Protein AF-A0A3D2CPQ5-F1 (afdb_monomer)

Radius of gyration: 29.84 Å; Cα contacts (8 Å, |Δi|>4): 20; chains: 1; bounding box: 74×39×59 Å

Mean predicted aligned error: 19.52 Å

Structure (mmCIF, N/CA/C/O backbone):
data_AF-A0A3D2CPQ5-F1
#
_entry.id   AF-A0A3D2CPQ5-F1
#
loop_
_atom_site.group_PDB
_atom_site.id
_atom_site.type_symbol
_atom_site.label_atom_id
_atom_site.label_alt_id
_atom_site.label_comp_id
_atom_site.label_asym_id
_atom_site.label_entity_id
_atom_site.label_seq_id
_atom_site.pdbx_PDB_ins_code
_atom_site.Cartn_x
_atom_site.Cartn_y
_atom_site.Cartn_z
_atom_site.occupancy
_atom_site.B_iso_or_equiv
_atom_site.auth_seq_id
_atom_site.auth_comp_id
_atom_site.auth_asym_id
_atom_site.auth_atom_id
_atom_site.pdbx_PDB_model_num
ATOM 1 N N . MET A 1 1 ? 18.886 -6.544 21.400 1.00 49.97 1 MET A N 1
ATOM 2 C CA . MET A 1 1 ? 18.681 -7.224 20.101 1.00 49.97 1 MET A CA 1
ATOM 3 C C . MET A 1 1 ? 17.898 -6.286 19.202 1.00 49.97 1 MET A C 1
ATOM 5 O O . MET A 1 1 ? 16.911 -5.730 19.662 1.00 49.97 1 MET A O 1
ATOM 9 N N . SER A 1 2 ? 18.349 -6.048 17.971 1.00 60.91 2 SER A N 1
ATOM 10 C CA . SER A 1 2 ? 17.612 -5.193 17.033 1.00 60.91 2 SER A CA 1
ATOM 11 C C . SER A 1 2 ? 16.362 -5.935 16.550 1.00 60.91 2 SER A C 1
ATOM 13 O O . SER A 1 2 ? 16.485 -6.885 15.785 1.00 60.91 2 SER A O 1
ATOM 15 N N . ASN A 1 3 ? 15.177 -5.512 16.999 1.00 84.31 3 ASN A N 1
ATOM 16 C CA . ASN A 1 3 ? 13.881 -6.123 16.677 1.00 84.31 3 ASN A CA 1
ATOM 17 C C . ASN A 1 3 ? 13.399 -5.685 15.278 1.00 84.31 3 ASN A C 1
ATOM 19 O O . ASN A 1 3 ? 12.516 -4.843 15.151 1.00 84.31 3 ASN A O 1
ATOM 23 N N . HIS A 1 4 ? 14.062 -6.177 14.227 1.00 85.12 4 HIS A N 1
ATOM 24 C CA . HIS A 1 4 ? 13.762 -5.814 12.839 1.00 85.12 4 HIS A CA 1
ATOM 25 C C . HIS A 1 4 ? 13.450 -7.060 12.013 1.00 85.12 4 HIS A C 1
ATOM 27 O O . HIS A 1 4 ? 14.276 -7.968 11.910 1.00 85.12 4 HIS A O 1
ATOM 33 N N . TYR A 1 5 ? 12.287 -7.061 11.367 1.00 86.69 5 TYR A N 1
ATOM 34 C CA . TYR A 1 5 ? 11.925 -8.046 10.353 1.00 86.69 5 TYR A CA 1
ATOM 35 C C . TYR A 1 5 ? 12.440 -7.604 8.974 1.00 86.69 5 TYR A C 1
ATOM 37 O O . TYR A 1 5 ? 12.397 -6.419 8.638 1.00 86.69 5 TYR A O 1
ATOM 45 N N . ARG A 1 6 ? 12.948 -8.545 8.170 1.00 88.38 6 ARG A N 1
ATOM 46 C CA . ARG A 1 6 ? 13.421 -8.290 6.799 1.00 88.38 6 ARG A CA 1
ATOM 47 C C . ARG A 1 6 ? 12.568 -9.068 5.807 1.00 88.38 6 ARG A C 1
ATOM 49 O O . ARG A 1 6 ? 12.393 -10.270 5.961 1.00 88.38 6 ARG A O 1
ATOM 56 N N . LEU A 1 7 ? 12.114 -8.379 4.767 1.00 87.00 7 LEU A N 1
ATOM 57 C CA . LEU A 1 7 ? 11.325 -8.937 3.674 1.00 87.00 7 LEU A CA 1
ATOM 58 C C . LEU A 1 7 ? 12.081 -8.755 2.351 1.00 87.00 7 LEU A C 1
ATOM 60 O O . LEU A 1 7 ? 12.607 -7.674 2.093 1.00 87.00 7 LEU A O 1
ATOM 64 N N . ASN A 1 8 ? 12.114 -9.796 1.516 1.00 91.12 8 ASN A N 1
ATOM 65 C CA . ASN A 1 8 ? 12.608 -9.720 0.140 1.00 91.12 8 ASN A CA 1
ATOM 66 C C . ASN A 1 8 ? 11.415 -9.805 -0.817 1.00 91.12 8 ASN A C 1
ATOM 68 O O . ASN A 1 8 ? 10.635 -10.749 -0.727 1.00 91.12 8 ASN A O 1
ATOM 72 N N . VAL A 1 9 ? 11.290 -8.841 -1.729 1.00 89.56 9 VAL A N 1
ATOM 73 C CA . VAL A 1 9 ? 10.181 -8.743 -2.693 1.00 89.56 9 VAL A CA 1
ATOM 74 C C . VAL A 1 9 ? 10.751 -8.726 -4.109 1.00 89.56 9 VAL A C 1
ATOM 76 O O . VAL A 1 9 ? 11.805 -8.129 -4.343 1.00 89.56 9 VAL A O 1
ATOM 79 N N . ARG A 1 10 ? 10.072 -9.393 -5.044 1.00 93.56 10 ARG A N 1
ATOM 80 C CA . ARG A 1 10 ? 10.384 -9.386 -6.478 1.00 93.56 10 ARG A CA 1
ATOM 81 C C . ARG A 1 10 ? 9.160 -8.883 -7.231 1.00 93.56 10 ARG A C 1
ATOM 83 O O . ARG A 1 10 ? 8.058 -9.258 -6.859 1.00 93.56 10 ARG A O 1
ATOM 90 N N . PHE A 1 11 ? 9.395 -8.060 -8.246 1.00 93.44 11 PHE A N 1
ATOM 91 C CA . PHE A 1 11 ? 8.368 -7.563 -9.155 1.00 93.44 11 PHE A CA 1
ATOM 92 C C . PHE A 1 11 ? 8.554 -8.246 -10.508 1.00 93.44 11 PHE A C 1
ATOM 94 O O . PHE A 1 11 ? 9.690 -8.314 -10.997 1.00 93.44 11 PHE A O 1
ATOM 101 N N . ASP A 1 12 ? 7.479 -8.751 -11.097 1.00 95.12 12 ASP A N 1
ATOM 102 C CA . ASP A 1 12 ? 7.471 -9.198 -12.485 1.00 95.12 12 ASP A CA 1
ATOM 103 C C . ASP A 1 12 ? 7.393 -7.978 -13.410 1.00 95.12 12 ASP A C 1
ATOM 105 O O . ASP A 1 12 ? 6.478 -7.166 -13.332 1.00 95.12 12 ASP A O 1
ATOM 109 N N . LEU A 1 13 ? 8.377 -7.830 -14.295 1.00 94.75 13 LEU A N 1
ATOM 110 C CA . LEU A 1 13 ? 8.417 -6.710 -15.237 1.00 94.75 13 LEU A CA 1
ATOM 111 C C . LEU A 1 13 ? 7.569 -6.959 -16.491 1.00 94.75 13 LEU A C 1
ATOM 113 O O . LEU A 1 13 ? 7.408 -6.039 -17.293 1.00 94.75 13 LEU A O 1
ATOM 117 N N . ASN A 1 14 ? 7.048 -8.176 -16.672 1.00 96.12 14 ASN A N 1
ATOM 118 C CA . ASN A 1 14 ? 6.077 -8.478 -17.722 1.00 96.12 14 ASN A CA 1
ATOM 119 C C . ASN A 1 14 ? 4.653 -8.071 -17.314 1.00 96.12 14 ASN A C 1
ATOM 121 O O . ASN A 1 14 ? 3.819 -7.848 -18.190 1.00 96.12 14 ASN A O 1
ATOM 125 N N . ASP A 1 15 ? 4.382 -7.957 -16.009 1.00 97.12 15 ASP A N 1
ATOM 126 C CA . ASP A 1 15 ? 3.143 -7.381 -15.500 1.00 97.12 15 ASP A CA 1
ATOM 127 C C . ASP A 1 15 ? 3.254 -5.852 -15.445 1.00 97.12 15 ASP A C 1
ATOM 129 O O . ASP A 1 15 ? 4.169 -5.277 -14.853 1.00 97.12 15 ASP A O 1
ATOM 133 N N . GLU A 1 16 ? 2.309 -5.168 -16.083 1.00 95.06 16 GLU A N 1
ATOM 134 C CA . GLU A 1 16 ? 2.350 -3.712 -16.222 1.00 95.06 16 GLU A CA 1
ATOM 135 C C . GLU A 1 16 ? 2.187 -2.981 -14.878 1.00 95.06 16 GLU A C 1
ATOM 137 O O . GLU A 1 16 ? 2.771 -1.909 -14.683 1.00 95.06 16 GLU A O 1
ATOM 142 N N . ALA A 1 17 ? 1.407 -3.532 -13.943 1.00 93.56 17 ALA A N 1
ATOM 143 C CA . ALA A 1 17 ? 1.183 -2.912 -12.641 1.00 93.56 17 ALA A CA 1
ATOM 144 C C . ALA A 1 17 ? 2.422 -3.059 -11.747 1.00 93.56 17 ALA A C 1
ATOM 146 O O . ALA A 1 17 ? 2.879 -2.074 -11.152 1.00 93.56 17 ALA A O 1
ATOM 147 N N . GLU A 1 18 ? 3.007 -4.255 -11.706 1.00 95.06 18 GLU A N 1
ATOM 148 C CA . GLU A 1 18 ? 4.240 -4.530 -10.972 1.00 95.06 18 GLU A CA 1
ATOM 149 C C . GLU A 1 18 ? 5.438 -3.768 -11.553 1.00 95.06 18 GLU A C 1
ATOM 151 O O . GLU A 1 18 ? 6.207 -3.171 -10.789 1.00 95.06 18 GLU A O 1
ATOM 156 N N . ARG A 1 19 ? 5.553 -3.676 -12.886 1.00 96.06 19 ARG A N 1
ATOM 157 C CA . ARG A 1 19 ? 6.576 -2.865 -13.565 1.00 96.06 19 ARG A CA 1
ATOM 158 C C . ARG A 1 19 ? 6.506 -1.396 -13.146 1.00 96.06 19 ARG A C 1
ATOM 160 O O . ARG A 1 19 ? 7.518 -0.829 -12.727 1.00 96.06 19 ARG A O 1
ATOM 167 N N . ARG A 1 20 ? 5.316 -0.784 -13.189 1.00 94.00 20 ARG A N 1
ATOM 168 C CA . ARG A 1 20 ? 5.117 0.614 -12.758 1.00 94.00 20 ARG A CA 1
ATOM 169 C C . ARG A 1 20 ? 5.466 0.820 -11.287 1.00 94.00 20 ARG A C 1
ATOM 171 O O . ARG A 1 20 ? 6.082 1.828 -10.941 1.00 94.00 20 ARG A O 1
ATOM 178 N N . ALA A 1 21 ? 5.093 -0.121 -10.418 1.00 91.94 21 ALA A N 1
ATOM 179 C CA . ALA A 1 21 ? 5.434 -0.055 -9.000 1.00 91.94 21 ALA A CA 1
ATOM 180 C C . ALA A 1 21 ? 6.957 -0.119 -8.781 1.00 91.94 21 ALA A C 1
ATOM 182 O O . ALA A 1 21 ? 7.506 0.678 -8.013 1.00 91.94 21 ALA A O 1
ATOM 183 N N . ALA A 1 22 ? 7.651 -1.013 -9.490 1.00 92.19 22 ALA A N 1
ATOM 184 C CA . ALA A 1 22 ? 9.104 -1.138 -9.432 1.00 92.19 22 ALA A CA 1
ATOM 185 C C . ALA A 1 22 ? 9.819 0.136 -9.918 1.00 92.19 22 ALA A C 1
ATOM 187 O O . ALA A 1 22 ? 10.733 0.620 -9.243 1.00 92.19 22 ALA A O 1
ATOM 188 N N . GLU A 1 23 ? 9.378 0.715 -11.038 1.00 92.06 23 GLU A N 1
ATOM 189 C CA . GLU A 1 23 ? 9.907 1.974 -11.582 1.00 92.06 23 GLU A CA 1
ATOM 190 C C . GLU A 1 23 ? 9.709 3.139 -10.603 1.00 92.06 23 GLU A C 1
ATOM 192 O O . GLU A 1 23 ? 10.653 3.872 -10.298 1.00 92.06 23 GLU A O 1
ATOM 197 N N . TYR A 1 24 ? 8.514 3.258 -10.020 1.00 89.38 24 TYR A N 1
ATOM 198 C CA . TYR A 1 24 ? 8.214 4.280 -9.019 1.00 89.38 24 TYR A CA 1
ATOM 199 C C . TYR A 1 24 ? 9.119 4.171 -7.781 1.00 89.38 24 TYR A C 1
ATOM 201 O O . TYR A 1 24 ? 9.678 5.168 -7.311 1.00 89.38 24 TYR A O 1
ATOM 209 N N . LEU A 1 25 ? 9.318 2.953 -7.264 1.00 87.75 25 LEU A N 1
ATOM 210 C CA . LEU A 1 25 ? 10.227 2.704 -6.142 1.00 87.75 25 LEU A CA 1
ATOM 211 C C . LEU A 1 25 ? 11.686 3.014 -6.508 1.00 87.75 25 LEU A C 1
ATOM 213 O O . LEU A 1 25 ? 12.428 3.541 -5.671 1.00 87.75 25 LEU A O 1
ATOM 217 N N . ALA A 1 26 ? 12.108 2.716 -7.739 1.00 86.25 26 ALA A N 1
ATOM 218 C CA . ALA A 1 26 ? 13.443 3.046 -8.229 1.00 86.25 26 ALA A CA 1
ATOM 219 C C . ALA A 1 26 ? 13.661 4.568 -8.298 1.00 86.25 26 ALA A C 1
ATO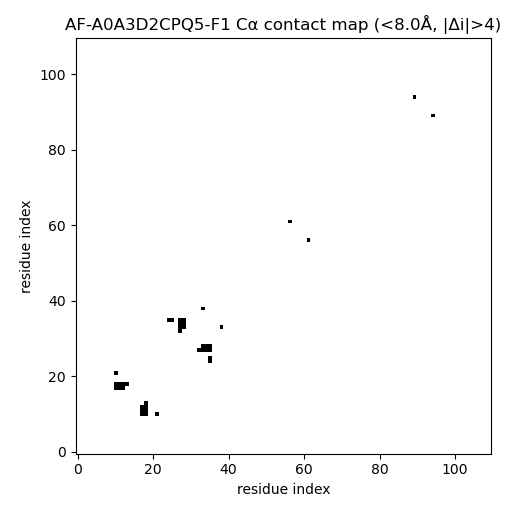M 221 O O . ALA A 1 26 ? 14.693 5.060 -7.837 1.00 86.25 26 ALA A O 1
ATOM 222 N N . GLU A 1 27 ? 12.678 5.330 -8.782 1.00 85.81 27 GLU A N 1
ATOM 223 C CA . GLU A 1 27 ? 12.742 6.794 -8.829 1.00 85.81 27 GLU A CA 1
ATOM 224 C C . GLU A 1 27 ? 12.749 7.450 -7.444 1.00 85.81 27 GLU A C 1
ATOM 226 O O . GLU A 1 27 ? 13.477 8.426 -7.221 1.00 85.81 27 GLU A O 1
ATOM 231 N N . LEU A 1 28 ? 11.964 6.921 -6.499 1.00 80.69 28 LEU A N 1
ATOM 232 C CA . LEU A 1 28 ? 11.899 7.430 -5.126 1.00 80.69 28 LEU A CA 1
ATOM 233 C C . LEU A 1 28 ? 13.269 7.438 -4.447 1.00 80.69 28 LEU A C 1
ATOM 235 O O . LEU A 1 28 ? 13.605 8.396 -3.743 1.00 80.69 28 LEU A O 1
ATOM 239 N N . ASN A 1 29 ? 14.067 6.402 -4.707 1.00 69.50 29 ASN A N 1
ATOM 240 C CA . ASN A 1 29 ? 15.430 6.285 -4.201 1.00 69.50 29 ASN A CA 1
ATOM 241 C C . ASN A 1 29 ? 16.339 7.426 -4.677 1.00 69.50 29 ASN A C 1
ATOM 243 O O . ASN A 1 29 ? 17.265 7.807 -3.967 1.00 69.50 29 ASN A O 1
ATOM 247 N N . ASN A 1 30 ? 16.070 7.968 -5.865 1.00 64.56 30 ASN A N 1
ATOM 248 C CA . ASN A 1 30 ? 16.954 8.909 -6.544 1.00 64.56 30 ASN A CA 1
ATOM 249 C C . ASN A 1 30 ? 16.581 10.376 -6.277 1.00 64.56 30 ASN A C 1
ATOM 251 O O . ASN A 1 30 ? 17.438 11.246 -6.388 1.00 64.56 30 ASN A O 1
ATOM 255 N N . LYS A 1 31 ? 15.316 10.670 -5.936 1.00 61.12 31 LYS A N 1
ATOM 256 C CA . LYS A 1 31 ? 14.798 12.053 -5.914 1.00 61.12 31 LYS A CA 1
ATOM 257 C C . LYS A 1 31 ? 14.517 12.646 -4.531 1.00 61.12 31 LYS A C 1
ATOM 259 O O . LYS A 1 31 ? 14.458 13.867 -4.430 1.00 61.12 31 LYS A O 1
ATOM 264 N N . LYS A 1 32 ? 14.260 11.850 -3.483 1.00 54.91 32 LYS A N 1
ATOM 265 C CA . LYS A 1 32 ? 13.559 12.384 -2.287 1.00 54.91 32 LYS A CA 1
ATOM 266 C C . LYS A 1 32 ? 14.203 12.148 -0.924 1.00 54.91 32 LYS A C 1
ATOM 268 O O . LYS A 1 32 ? 13.583 12.507 0.071 1.00 54.91 32 LYS A O 1
ATOM 273 N N . GLY A 1 33 ? 15.377 11.524 -0.826 1.00 54.88 33 GLY A N 1
ATOM 274 C CA . GLY A 1 33 ? 15.996 11.219 0.478 1.00 54.88 33 GLY A CA 1
ATOM 275 C C . GLY A 1 33 ? 15.148 10.321 1.402 1.00 54.88 33 GLY A C 1
ATOM 276 O O . GLY A 1 33 ? 15.562 10.003 2.512 1.00 54.88 33 GLY A O 1
ATOM 277 N N . LYS A 1 34 ? 13.968 9.877 0.948 1.00 61.41 34 LYS A N 1
ATOM 278 C CA . LYS A 1 34 ? 13.132 8.873 1.597 1.00 61.41 34 LYS A CA 1
ATOM 279 C C . LYS A 1 34 ? 13.648 7.510 1.162 1.00 61.41 34 LYS A C 1
ATOM 281 O O . LYS A 1 34 ? 13.718 7.226 -0.032 1.00 61.41 34 LYS A O 1
ATOM 286 N N . SER A 1 35 ? 14.030 6.666 2.117 1.00 77.50 35 SER A N 1
ATOM 287 C CA . SER A 1 35 ? 14.473 5.316 1.781 1.00 77.50 35 SER A CA 1
ATOM 288 C C . SER A 1 35 ? 13.298 4.522 1.201 1.00 77.50 35 SER A C 1
ATOM 290 O O . SER A 1 35 ? 12.177 4.597 1.707 1.00 77.50 35 SER A O 1
ATOM 292 N N . ARG A 1 36 ? 13.551 3.742 0.142 1.00 83.06 36 ARG A N 1
ATOM 293 C CA . ARG A 1 36 ? 12.563 2.814 -0.444 1.00 83.06 36 ARG A CA 1
ATOM 294 C C . ARG A 1 36 ? 11.890 1.962 0.630 1.00 83.06 36 ARG A C 1
ATOM 296 O O . ARG A 1 36 ? 10.673 1.837 0.651 1.00 83.06 36 ARG A O 1
ATOM 303 N N . ASN A 1 37 ? 12.690 1.464 1.571 1.00 85.31 37 ASN A N 1
ATOM 304 C CA . ASN A 1 37 ? 12.207 0.670 2.694 1.00 85.31 37 ASN A CA 1
ATOM 305 C C . ASN A 1 37 ? 11.231 1.455 3.575 1.00 85.31 37 ASN A C 1
ATOM 307 O O . ASN A 1 37 ? 10.209 0.906 3.966 1.00 85.31 37 ASN A O 1
ATOM 311 N N . ARG A 1 38 ? 11.510 2.733 3.867 1.00 86.25 38 ARG A N 1
ATOM 312 C CA . ARG A 1 38 ? 10.603 3.571 4.659 1.00 86.2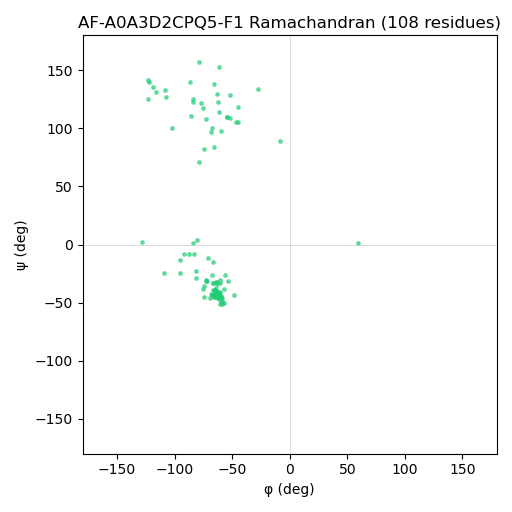5 38 ARG A CA 1
ATOM 313 C C . ARG A 1 38 ? 9.266 3.756 3.951 1.00 86.25 38 ARG A C 1
ATOM 315 O O . ARG A 1 38 ? 8.237 3.592 4.591 1.00 86.25 38 ARG A O 1
ATOM 322 N N . PHE A 1 39 ? 9.293 4.038 2.650 1.00 88.06 39 PHE A N 1
ATOM 323 C CA . PHE A 1 39 ? 8.074 4.180 1.858 1.00 88.06 39 PHE A CA 1
ATOM 324 C C . PHE A 1 39 ? 7.245 2.888 1.842 1.00 88.06 39 PHE A C 1
ATOM 326 O O . PHE A 1 39 ? 6.047 2.939 2.090 1.00 88.06 39 PHE A O 1
ATOM 333 N N . ILE A 1 40 ? 7.876 1.733 1.602 1.00 89.12 40 ILE A N 1
ATOM 334 C CA . ILE A 1 40 ?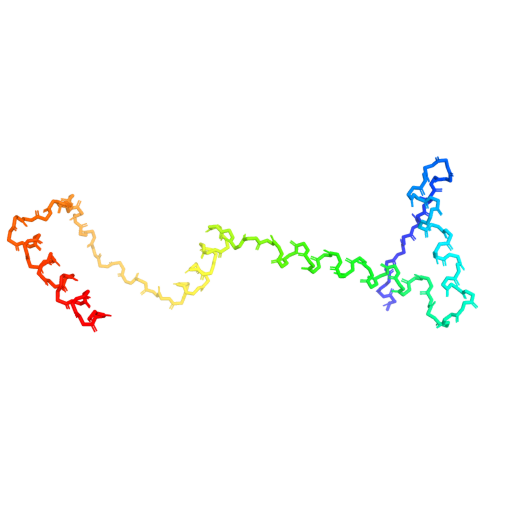 7.177 0.439 1.579 1.00 89.12 40 ILE A CA 1
ATOM 335 C C . ILE A 1 40 ? 6.544 0.141 2.945 1.00 89.12 40 ILE A C 1
ATOM 337 O O . ILE A 1 40 ? 5.388 -0.262 3.003 1.00 89.12 40 ILE A O 1
ATOM 341 N N . VAL A 1 41 ? 7.272 0.376 4.043 1.00 88.94 41 VAL A N 1
ATOM 342 C CA . VAL A 1 41 ? 6.743 0.173 5.401 1.00 88.94 41 VAL A CA 1
ATOM 343 C C . VAL A 1 41 ? 5.548 1.091 5.673 1.00 88.94 41 VAL A C 1
ATOM 345 O O . VAL A 1 41 ? 4.523 0.613 6.146 1.00 88.94 41 VAL A O 1
ATOM 348 N N . GLU A 1 42 ? 5.643 2.381 5.335 1.00 89.44 42 GLU A N 1
ATOM 349 C CA . GLU A 1 42 ? 4.531 3.333 5.493 1.00 89.44 42 GLU A CA 1
ATOM 350 C C . GLU A 1 42 ? 3.312 2.932 4.649 1.00 89.44 42 GLU A C 1
ATOM 352 O O . GLU A 1 42 ? 2.193 2.942 5.152 1.00 89.44 42 GLU A O 1
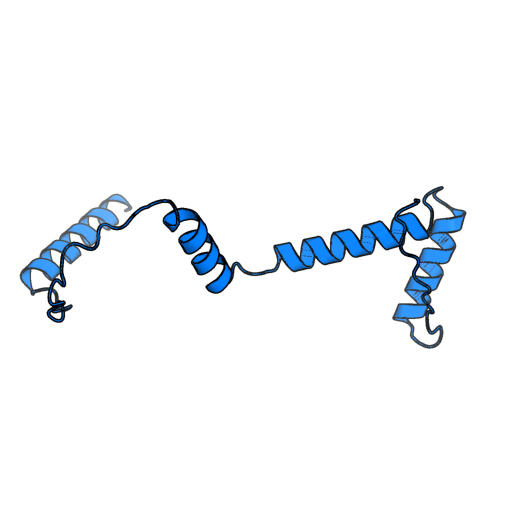ATOM 357 N N . ALA A 1 43 ? 3.520 2.510 3.398 1.00 89.19 43 ALA A N 1
ATOM 358 C CA . ALA A 1 43 ? 2.438 2.078 2.517 1.00 89.19 43 ALA A CA 1
ATOM 359 C C . ALA A 1 43 ? 1.686 0.854 3.068 1.00 89.19 43 ALA A C 1
ATOM 361 O O . ALA A 1 43 ? 0.457 0.822 3.022 1.00 89.19 43 ALA A O 1
ATOM 362 N N . VAL A 1 44 ? 2.408 -0.128 3.623 1.00 90.38 44 VAL A N 1
ATOM 363 C CA . VAL A 1 44 ? 1.801 -1.315 4.249 1.00 90.38 44 VAL A CA 1
ATOM 364 C C . VAL A 1 44 ? 1.019 -0.936 5.507 1.00 90.38 44 VAL A C 1
ATOM 366 O O . VAL A 1 44 ? -0.104 -1.404 5.672 1.00 90.38 44 VAL A O 1
ATOM 369 N N . ILE A 1 45 ? 1.567 -0.063 6.361 1.00 90.56 45 ILE A N 1
ATOM 370 C CA . ILE A 1 45 ? 0.866 0.424 7.562 1.00 90.56 45 ILE A CA 1
ATOM 371 C C . ILE A 1 45 ? -0.441 1.116 7.165 1.00 90.56 45 ILE A C 1
ATOM 373 O O . ILE A 1 45 ? -1.502 0.720 7.638 1.00 90.56 45 ILE A O 1
ATOM 377 N N . SER A 1 46 ? -0.394 2.069 6.231 1.00 88.69 46 SER A N 1
ATOM 378 C CA . SER A 1 46 ? -1.595 2.780 5.782 1.00 88.69 46 SER A CA 1
ATOM 379 C C . SER A 1 46 ? -2.615 1.866 5.099 1.00 88.69 46 SER A C 1
ATOM 381 O O . SER A 1 46 ? -3.814 2.109 5.204 1.00 88.69 46 SER A O 1
ATOM 383 N N . PHE A 1 47 ? -2.172 0.820 4.395 1.00 87.56 47 PHE A N 1
ATOM 384 C CA . PHE A 1 47 ? -3.079 -0.176 3.821 1.00 87.56 47 PHE A CA 1
ATOM 385 C C . PHE A 1 47 ? -3.810 -0.968 4.913 1.00 87.56 47 PHE A C 1
ATOM 387 O O . PHE A 1 47 ? -5.026 -1.128 4.833 1.00 87.56 47 PHE A O 1
ATOM 394 N N . ILE A 1 48 ? -3.091 -1.415 5.949 1.00 85.12 48 ILE A N 1
ATOM 395 C CA . ILE A 1 48 ? -3.674 -2.124 7.096 1.00 85.12 48 ILE A CA 1
ATOM 396 C C . ILE A 1 48 ? -4.643 -1.216 7.857 1.00 85.12 48 ILE A C 1
ATOM 398 O O . ILE A 1 48 ? -5.737 -1.656 8.198 1.00 85.12 48 ILE A O 1
ATOM 402 N N . GLU A 1 49 ? -4.268 0.036 8.118 1.00 87.12 49 GLU A N 1
ATOM 403 C CA . GLU A 1 49 ? -5.135 1.003 8.799 1.00 87.12 49 GLU A CA 1
ATOM 404 C C . GLU A 1 49 ? -6.430 1.215 8.021 1.00 87.12 49 GLU A C 1
ATOM 406 O O . GLU A 1 49 ? -7.500 1.058 8.594 1.00 87.12 49 GLU A O 1
ATOM 411 N N . ARG A 1 50 ? -6.354 1.448 6.704 1.00 81.81 50 ARG A N 1
ATOM 412 C CA . ARG A 1 50 ? -7.546 1.577 5.851 1.00 81.81 50 ARG A CA 1
ATOM 413 C C . ARG A 1 50 ? -8.412 0.327 5.874 1.00 81.81 50 ARG A C 1
ATOM 415 O O . ARG A 1 50 ? -9.615 0.452 6.021 1.00 81.81 50 ARG A O 1
ATOM 422 N N . GLN A 1 51 ? -7.813 -0.860 5.783 1.00 77.81 51 GLN A N 1
ATOM 423 C CA . GLN A 1 51 ? -8.549 -2.123 5.865 1.00 77.81 51 GLN A CA 1
ATOM 424 C C . GLN A 1 51 ? -9.235 -2.326 7.219 1.00 77.81 51 GLN A C 1
ATOM 426 O O . GLN A 1 51 ? -10.299 -2.924 7.255 1.00 77.81 51 GLN A O 1
ATOM 431 N N . ASN A 1 52 ? -8.650 -1.853 8.324 1.00 72.06 52 ASN A N 1
ATOM 432 C CA . ASN A 1 52 ? -9.283 -1.921 9.645 1.00 72.06 52 ASN A CA 1
ATOM 433 C C . ASN A 1 52 ? -10.302 -0.799 9.871 1.00 72.06 52 ASN A C 1
ATOM 435 O O . ASN A 1 52 ? -11.253 -1.009 10.608 1.00 72.06 52 ASN A O 1
ATOM 439 N N . SER A 1 53 ? -10.130 0.368 9.250 1.00 63.72 53 SER A N 1
ATOM 440 C CA . SER A 1 53 ? -11.126 1.444 9.275 1.00 63.72 53 SER A CA 1
ATOM 441 C C . SER A 1 53 ? -12.350 1.131 8.411 1.00 63.72 53 SER A C 1
ATOM 443 O O . SER A 1 53 ? -13.441 1.548 8.772 1.00 63.72 53 SER A O 1
ATOM 445 N N . ASP A 1 54 ? -12.174 0.376 7.319 1.00 59.00 54 ASP A N 1
ATOM 446 C CA . ASP A 1 54 ? -13.251 -0.187 6.484 1.00 59.00 54 ASP A CA 1
ATOM 447 C C . ASP A 1 54 ? -13.807 -1.512 7.034 1.00 59.00 54 ASP A C 1
ATOM 449 O O . ASP A 1 54 ? -14.686 -2.114 6.414 1.00 59.00 54 ASP A O 1
ATOM 453 N N . ARG A 1 55 ? -13.320 -2.009 8.184 1.00 57.97 55 ARG A N 1
ATOM 454 C CA . ARG A 1 55 ? -14.066 -3.048 8.899 1.00 57.97 55 ARG A CA 1
ATOM 455 C C . ARG A 1 55 ? -15.330 -2.389 9.424 1.00 57.97 55 ARG A C 1
ATOM 457 O O . ARG A 1 55 ? -15.306 -1.751 10.474 1.00 57.97 55 ARG A O 1
ATOM 464 N N . ASP A 1 56 ? -16.416 -2.551 8.672 1.00 59.47 56 ASP A N 1
ATOM 465 C CA . ASP A 1 56 ? -17.768 -2.360 9.178 1.00 59.47 56 ASP A CA 1
ATOM 466 C C . ASP A 1 56 ? -17.842 -3.056 10.534 1.00 59.47 56 ASP A C 1
ATOM 468 O O . ASP A 1 56 ? -17.589 -4.258 10.629 1.00 59.47 56 ASP A O 1
ATOM 472 N N . PHE A 1 57 ? -18.11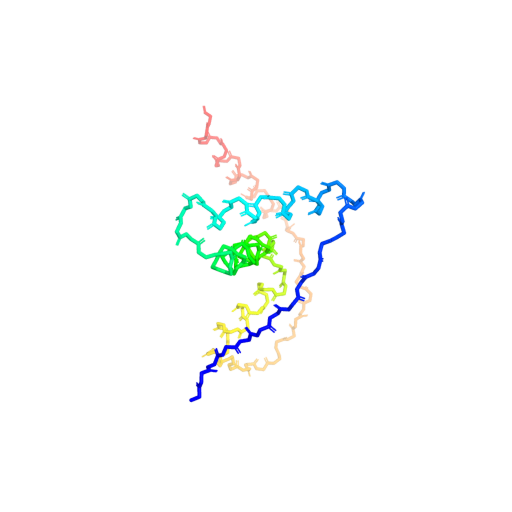0 -2.271 11.576 1.00 60.53 57 PHE A N 1
ATOM 473 C CA . PHE A 1 57 ? -18.248 -2.723 12.955 1.00 60.53 57 PHE A CA 1
ATOM 474 C C . PHE A 1 57 ? -19.149 -3.964 12.965 1.00 60.53 57 PHE A C 1
ATOM 476 O O . PHE A 1 57 ? -20.354 -3.872 12.711 1.00 60.53 57 PHE A O 1
ATOM 483 N N . THR A 1 58 ? -18.569 -5.149 13.157 1.00 69.25 58 THR A N 1
ATOM 484 C CA . THR A 1 58 ? -19.335 -6.386 13.002 1.00 69.25 58 THR A CA 1
ATOM 485 C C . THR A 1 58 ? -20.183 -6.620 14.246 1.00 69.25 58 THR A C 1
ATOM 487 O O . THR A 1 58 ? -19.876 -6.140 15.338 1.00 69.25 58 THR A O 1
ATOM 490 N N . LEU A 1 59 ? -21.260 -7.402 14.122 1.00 67.06 59 LEU A N 1
ATOM 491 C CA . LEU A 1 59 ? -22.042 -7.828 15.290 1.00 67.06 59 LEU A CA 1
ATOM 492 C C . LEU A 1 59 ? -21.179 -8.550 16.337 1.00 67.06 59 LEU A C 1
ATOM 494 O O . LEU A 1 59 ? -21.518 -8.512 17.518 1.00 67.06 59 LEU A O 1
ATOM 498 N N . ASP A 1 60 ? -20.076 -9.183 15.932 1.00 71.50 60 ASP A N 1
ATOM 499 C CA . ASP A 1 60 ? -19.128 -9.792 16.865 1.00 71.50 60 ASP A CA 1
ATOM 500 C C . ASP A 1 60 ? -18.264 -8.750 17.587 1.00 71.50 60 ASP A C 1
ATOM 502 O O . ASP A 1 60 ? -18.059 -8.898 18.791 1.00 71.50 60 ASP A O 1
ATOM 506 N N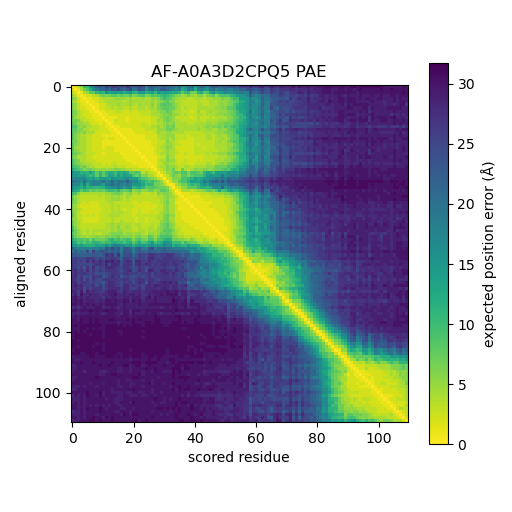 . ASP A 1 61 ? -17.875 -7.652 16.930 1.00 72.31 61 ASP A N 1
ATOM 507 C CA . ASP A 1 61 ? -17.220 -6.515 17.596 1.00 72.31 61 ASP A CA 1
ATOM 508 C C . ASP A 1 61 ? -18.162 -5.867 18.625 1.00 72.31 61 ASP A C 1
ATOM 510 O O . ASP A 1 61 ? -17.768 -5.600 19.760 1.00 72.31 61 ASP A O 1
ATOM 514 N N . VAL A 1 62 ? -19.447 -5.709 18.281 1.00 69.38 62 VAL A N 1
ATOM 515 C CA . VAL A 1 62 ? -20.479 -5.237 19.220 1.00 69.38 62 VAL A CA 1
ATOM 516 C C . VAL A 1 62 ? -20.608 -6.197 20.406 1.00 69.38 62 VAL A C 1
ATOM 518 O O . VAL A 1 62 ? -20.520 -5.779 21.560 1.00 69.38 62 VAL A O 1
ATOM 521 N N . ARG A 1 63 ? -20.767 -7.503 20.154 1.00 74.44 63 ARG A N 1
ATOM 522 C CA . ARG A 1 63 ? -20.865 -8.523 21.215 1.00 74.44 63 ARG A CA 1
ATOM 523 C C . ARG A 1 63 ? -19.620 -8.574 22.098 1.00 74.44 63 ARG A C 1
ATOM 525 O O . ARG A 1 63 ? -19.751 -8.865 23.288 1.00 74.44 63 ARG A O 1
ATOM 532 N N . GLN A 1 64 ? -18.439 -8.304 21.546 1.00 69.12 64 GLN A N 1
ATOM 533 C CA . GLN A 1 64 ? -17.196 -8.233 22.304 1.00 69.12 64 GLN A CA 1
ATOM 534 C C . GLN A 1 64 ? -17.173 -7.010 23.227 1.00 69.12 64 GLN A C 1
ATOM 536 O O . GLN A 1 64 ? -16.906 -7.180 24.415 1.00 69.12 64 GLN A O 1
ATOM 541 N N . VAL A 1 65 ? -17.552 -5.828 22.731 1.00 67.06 65 VAL A N 1
ATOM 542 C CA . VAL A 1 65 ? -17.660 -4.605 23.548 1.00 67.06 65 VAL A CA 1
ATOM 543 C C . VAL A 1 65 ? -18.656 -4.798 24.696 1.00 67.06 65 VAL A C 1
ATOM 545 O O . VAL A 1 65 ? -18.334 -4.522 25.849 1.00 67.06 65 VAL A O 1
ATOM 548 N N . PHE A 1 66 ? -19.835 -5.370 24.427 1.00 64.06 66 PHE A N 1
ATOM 549 C CA . PHE A 1 66 ? -20.815 -5.661 25.483 1.00 64.06 66 PHE A CA 1
ATOM 550 C C . PHE A 1 66 ? -20.306 -6.687 26.509 1.00 64.06 66 PHE A C 1
ATOM 552 O O . PHE A 1 66 ? -20.659 -6.606 27.684 1.00 64.06 66 PHE A O 1
ATOM 559 N N . ARG A 1 67 ? -19.474 -7.654 26.103 1.00 61.84 67 ARG A N 1
ATOM 560 C CA . ARG A 1 67 ? -18.900 -8.653 27.017 1.00 61.84 67 ARG A CA 1
ATOM 561 C C . ARG A 1 67 ? -17.771 -8.076 27.875 1.00 61.84 67 ARG A C 1
ATOM 563 O O . ARG A 1 67 ? -17.679 -8.441 29.046 1.00 61.84 67 ARG A O 1
ATOM 570 N N . GLU A 1 68 ? -16.933 -7.206 27.318 1.00 59.06 68 GLU A N 1
ATOM 571 C CA . GLU A 1 68 ? -15.883 -6.515 28.076 1.00 59.06 68 GLU A CA 1
ATOM 572 C C . GLU A 1 68 ? -16.497 -5.577 29.127 1.00 59.06 68 GLU A C 1
ATOM 574 O O . GLU A 1 68 ? -16.133 -5.677 30.300 1.00 59.06 68 GLU A O 1
ATOM 579 N N . GLU A 1 69 ? -17.520 -4.796 28.766 1.00 56.16 69 GLU A N 1
ATOM 580 C CA . GLU A 1 69 ? -18.183 -3.847 29.677 1.00 56.16 69 GLU A CA 1
ATOM 581 C C . GLU A 1 69 ? -19.068 -4.521 30.752 1.00 56.16 69 GLU A C 1
ATOM 583 O O . GLU A 1 69 ? -19.166 -4.030 31.877 1.00 56.16 69 GLU A O 1
ATOM 588 N N . LEU A 1 70 ? -19.680 -5.684 30.475 1.00 55.88 70 LEU A N 1
ATOM 589 C CA . LEU A 1 70 ? -20.515 -6.404 31.458 1.00 55.88 70 LEU A CA 1
ATOM 590 C C . LEU A 1 70 ? -19.738 -7.375 32.361 1.00 55.88 70 LEU A C 1
ATOM 592 O O . LEU A 1 70 ? -20.297 -7.870 33.340 1.00 55.88 70 LEU A O 1
ATOM 596 N N . SER A 1 71 ? -18.452 -7.627 32.099 1.00 52.59 71 SER A N 1
ATOM 597 C CA . SER A 1 71 ? -17.621 -8.489 32.957 1.00 52.59 71 SER A CA 1
ATOM 598 C C . SER A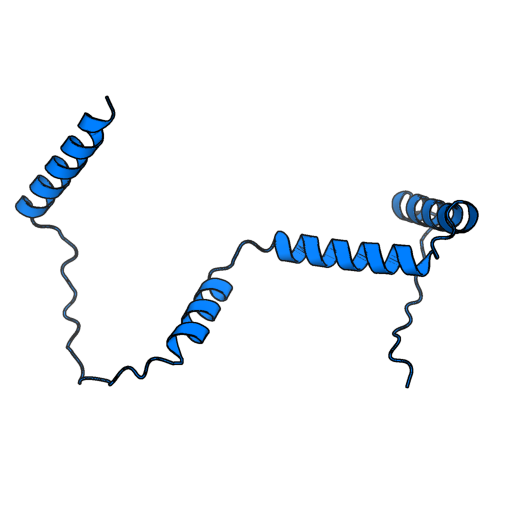 1 71 ? -17.362 -7.905 34.360 1.00 52.59 71 SER A C 1
ATOM 600 O O . SER A 1 71 ? -16.981 -8.642 35.271 1.00 52.59 71 SER A O 1
ATOM 602 N N . GLY A 1 72 ? -17.629 -6.606 34.556 1.00 51.22 72 GLY A N 1
ATOM 603 C CA . GLY A 1 72 ? -17.580 -5.918 35.850 1.00 51.22 72 GLY A CA 1
ATOM 604 C C . GLY A 1 72 ? -18.905 -5.879 36.624 1.00 51.22 72 GLY A C 1
ATOM 605 O O . GLY A 1 72 ? -18.909 -5.472 37.787 1.00 51.22 72 GLY A O 1
ATOM 606 N N . VAL A 1 73 ? -20.026 -6.310 36.033 1.00 52.12 73 VAL A N 1
ATOM 607 C CA . VAL A 1 73 ? -21.329 -6.330 36.712 1.00 52.12 73 VAL A CA 1
ATOM 608 C C . VAL A 1 73 ? -21.630 -7.760 37.133 1.00 52.12 73 VAL A C 1
ATOM 610 O O . VAL A 1 73 ? -22.057 -8.596 36.340 1.00 52.12 73 VAL A O 1
ATOM 613 N N . SER A 1 74 ? -21.404 -8.053 38.415 1.00 47.81 74 SER A N 1
ATOM 614 C CA . SER A 1 74 ? -21.949 -9.251 39.047 1.00 47.81 74 SER A CA 1
ATOM 615 C C . SER A 1 74 ? -23.473 -9.185 38.952 1.00 47.81 74 SER A C 1
ATOM 617 O O . SER A 1 74 ? -24.132 -8.519 39.750 1.00 47.81 74 SER A O 1
ATOM 619 N N . PHE A 1 75 ? -24.043 -9.861 37.957 1.00 50.72 75 PHE A N 1
ATOM 620 C CA . PHE A 1 75 ? -25.453 -10.204 37.990 1.00 50.72 75 PHE A CA 1
ATOM 621 C C . PHE A 1 75 ? -25.618 -11.218 39.114 1.00 50.72 75 PHE A C 1
ATOM 623 O O . PHE A 1 75 ? -25.304 -12.401 38.971 1.00 50.72 75 PHE A O 1
ATOM 630 N N . VAL A 1 76 ? -26.079 -10.729 40.265 1.00 44.34 76 VAL A N 1
ATOM 631 C CA . VAL A 1 76 ? -26.710 -11.582 41.262 1.00 44.34 76 VAL A CA 1
ATOM 632 C C . VAL A 1 76 ? -27.829 -12.297 40.520 1.00 44.34 76 VAL A C 1
ATOM 634 O O . VAL A 1 76 ? -28.799 -11.671 40.100 1.00 44.34 76 VAL A O 1
ATOM 637 N N . ALA A 1 77 ? -27.655 -13.598 40.300 1.00 48.16 77 ALA A N 1
ATOM 638 C CA . ALA A 1 77 ? -28.703 -14.461 39.797 1.00 48.16 77 ALA A CA 1
ATOM 639 C C . ALA A 1 77 ? -29.792 -14.534 40.874 1.00 48.16 77 ALA A C 1
ATOM 641 O O . ALA A 1 77 ? -29.803 -15.432 41.717 1.00 48.16 77 ALA A O 1
ATOM 642 N N . THR A 1 78 ? -30.691 -13.553 40.892 1.00 42.97 78 THR A N 1
ATOM 643 C CA . THR A 1 78 ? -31.992 -13.729 41.518 1.00 42.97 78 THR A CA 1
ATOM 644 C C . THR A 1 78 ? -32.690 -14.843 40.755 1.00 42.97 78 THR A C 1
ATOM 646 O O . THR A 1 78 ? -32.781 -14.811 39.530 1.00 42.97 78 THR A O 1
ATOM 649 N N . ALA A 1 79 ? -33.059 -15.871 41.518 1.00 47.81 79 ALA A N 1
ATOM 650 C CA . ALA A 1 79 ? -33.715 -17.100 41.106 1.00 47.81 79 ALA A CA 1
ATOM 651 C C . ALA A 1 79 ? -34.582 -16.959 39.846 1.00 47.81 79 ALA A C 1
ATOM 653 O O . ALA A 1 79 ? -35.383 -16.034 39.751 1.00 47.81 79 ALA A O 1
ATOM 654 N N . THR A 1 80 ? -34.408 -17.924 38.937 1.00 48.41 80 THR A N 1
ATOM 655 C CA . THR A 1 80 ? -35.307 -18.316 37.839 1.00 48.41 80 THR A CA 1
ATOM 656 C C . THR A 1 80 ? -36.674 -17.631 37.894 1.00 48.41 80 THR A C 1
ATOM 658 O O . THR A 1 80 ? -37.613 -18.150 38.499 1.00 48.41 80 THR A O 1
ATOM 661 N N . ALA A 1 81 ? -36.780 -16.463 37.262 1.00 49.19 81 ALA A N 1
ATOM 662 C CA . ALA A 1 81 ? -38.067 -15.941 36.855 1.00 49.19 81 ALA A CA 1
ATOM 663 C C . ALA A 1 81 ? -38.477 -16.752 35.626 1.00 49.19 81 ALA A C 1
ATOM 665 O O . ALA A 1 81 ? -37.756 -16.765 34.628 1.00 49.19 81 ALA A O 1
ATOM 666 N N . ASP A 1 82 ? -39.583 -17.483 35.743 1.00 41.97 82 ASP A N 1
ATOM 667 C CA . ASP A 1 82 ? -40.268 -18.081 34.605 1.00 41.97 82 ASP A CA 1
ATOM 668 C C . ASP A 1 82 ? -40.498 -16.968 33.579 1.00 41.97 82 ASP A C 1
ATOM 670 O O . ASP A 1 82 ? -41.282 -16.043 33.807 1.00 41.97 82 ASP A O 1
ATOM 674 N N . TYR A 1 83 ? -39.774 -17.018 32.464 1.00 46.38 83 TYR A N 1
ATOM 675 C CA . TYR A 1 83 ? -40.057 -16.162 31.324 1.00 46.38 83 TYR A CA 1
ATOM 676 C C . TYR A 1 83 ? -41.309 -16.733 30.664 1.00 46.38 83 TYR A C 1
ATOM 678 O O . TYR A 1 83 ? -41.231 -17.504 29.708 1.00 46.38 83 TYR A O 1
ATOM 686 N N . GLY A 1 84 ? -42.475 -16.386 31.213 1.00 46.72 84 GLY A N 1
ATOM 687 C CA . GLY A 1 84 ? -43.707 -16.429 30.444 1.00 46.72 84 GLY A CA 1
ATOM 688 C C . GLY A 1 84 ? -43.453 -15.647 29.162 1.00 46.72 84 GLY A C 1
ATOM 689 O O . GLY A 1 84 ? -42.903 -14.545 29.216 1.00 46.72 84 GLY A O 1
ATOM 690 N N . THR A 1 85 ? -43.762 -16.255 28.020 1.00 45.78 85 THR A N 1
ATOM 691 C CA . THR A 1 85 ? -43.780 -15.592 26.716 1.00 45.78 85 THR A CA 1
ATOM 692 C C . THR A 1 85 ? -44.498 -14.265 26.891 1.00 45.78 85 THR A C 1
ATOM 694 O O . THR A 1 85 ? -45.706 -14.256 27.116 1.00 45.78 85 THR A O 1
ATOM 697 N N . ALA A 1 86 ? -43.743 -13.164 26.894 1.00 54.56 86 ALA A N 1
ATOM 698 C CA . ALA A 1 86 ? -44.332 -11.842 26.907 1.00 54.56 86 ALA A CA 1
ATOM 699 C C . ALA A 1 86 ? -45.155 -11.752 25.627 1.00 54.56 86 ALA A C 1
ATOM 701 O O . ALA A 1 86 ? -44.593 -11.855 24.536 1.00 54.56 86 ALA A O 1
ATOM 702 N N . ASP A 1 87 ? -46.473 -11.660 25.780 1.00 53.81 87 ASP A N 1
ATOM 703 C CA . ASP A 1 87 ? -47.377 -11.370 24.680 1.00 53.81 87 ASP A CA 1
ATOM 704 C C . ASP A 1 87 ? -46.887 -10.071 24.037 1.00 53.81 87 ASP A C 1
ATOM 706 O O . ASP A 1 87 ? -46.888 -9.006 24.653 1.00 53.81 87 ASP A O 1
ATOM 710 N N . THR A 1 88 ? -46.349 -10.187 22.827 1.00 58.91 88 THR A N 1
ATOM 711 C CA . THR A 1 88 ? -45.816 -9.061 22.049 1.00 58.91 88 THR A CA 1
ATOM 712 C C . THR A 1 88 ? -46.921 -8.277 21.344 1.00 58.91 88 THR A C 1
ATOM 714 O O . THR A 1 88 ? -46.629 -7.362 20.577 1.00 58.91 88 THR A O 1
ATOM 717 N N . GLU A 1 89 ? -48.182 -8.641 21.567 1.00 63.19 89 GLU A N 1
ATOM 718 C CA . GLU A 1 89 ? -49.339 -7.969 20.995 1.00 63.19 89 GLU A CA 1
ATOM 719 C C . GLU A 1 89 ? -49.733 -6.792 21.894 1.00 63.19 89 GLU A C 1
ATOM 721 O O . GLU A 1 89 ? -50.186 -6.965 23.026 1.00 63.19 89 GLU A O 1
ATOM 726 N N . LEU A 1 90 ? -49.520 -5.57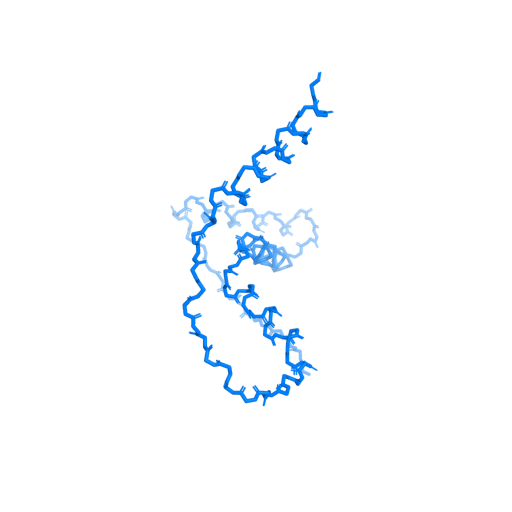1 21.392 1.00 64.06 90 LEU A N 1
ATOM 727 C CA . LEU A 1 90 ? -50.060 -4.369 22.018 1.00 64.06 90 LEU A CA 1
ATOM 728 C C . LEU A 1 90 ? -51.586 -4.454 21.965 1.00 64.06 90 LEU A C 1
ATOM 730 O O . LEU A 1 90 ? -52.171 -4.702 20.910 1.00 64.06 90 LEU A O 1
ATOM 734 N N . THR A 1 91 ? -52.230 -4.240 23.108 1.00 74.06 91 THR A N 1
ATOM 735 C CA . THR A 1 91 ? -53.689 -4.099 23.154 1.00 74.06 91 THR A CA 1
ATOM 736 C C . THR A 1 91 ? -54.121 -2.884 22.326 1.00 74.06 91 THR A C 1
ATOM 738 O O . THR A 1 91 ? -53.358 -1.928 22.174 1.00 74.06 91 THR A O 1
ATOM 741 N N . GLU A 1 92 ? -55.344 -2.898 21.784 1.00 76.50 92 GLU A N 1
ATOM 742 C CA . GLU A 1 92 ? -55.855 -1.823 20.909 1.00 76.50 92 GLU A CA 1
ATOM 743 C C . GLU A 1 92 ? -55.743 -0.429 21.556 1.00 76.50 92 GLU A C 1
ATOM 745 O O . GLU A 1 92 ? -55.488 0.566 20.880 1.00 76.50 92 GLU A O 1
ATOM 750 N N . GLU A 1 93 ? -55.855 -0.371 22.882 1.00 72.62 93 GLU A N 1
ATOM 751 C CA . GLU A 1 93 ? -55.728 0.843 23.691 1.00 72.62 93 GLU A CA 1
ATOM 752 C C . GLU A 1 93 ? -54.289 1.382 23.705 1.00 72.62 93 GLU A C 1
ATOM 754 O O . GLU A 1 93 ? -54.070 2.579 23.529 1.00 72.62 93 GLU A O 1
ATOM 759 N N . GLN A 1 94 ? -53.296 0.499 23.843 1.00 74.69 94 GLN A N 1
ATOM 760 C CA . GLN A 1 94 ? -51.880 0.877 23.816 1.00 74.69 94 GLN A CA 1
ATOM 761 C C . GLN A 1 94 ? -51.419 1.272 22.412 1.00 74.69 94 GLN A C 1
ATOM 763 O O . GLN A 1 94 ? -50.546 2.128 22.271 1.00 74.69 94 GLN A O 1
ATOM 768 N N . GLN A 1 95 ? -52.002 0.665 21.376 1.00 78.75 95 GLN A N 1
ATOM 769 C CA . GLN A 1 95 ? -51.729 1.049 19.994 1.00 78.75 95 GLN A CA 1
ATOM 770 C C . GLN A 1 95 ? -52.264 2.456 19.701 1.00 78.75 95 GLN A C 1
ATOM 772 O O . GLN A 1 95 ? -51.543 3.268 19.126 1.00 78.75 95 GLN A O 1
ATOM 777 N N . ALA A 1 96 ? -53.481 2.771 20.157 1.00 81.50 96 ALA A N 1
ATOM 778 C CA . ALA A 1 96 ? -54.082 4.089 19.969 1.00 81.50 96 ALA A CA 1
ATOM 779 C C . ALA A 1 96 ? -53.280 5.209 20.657 1.00 81.50 96 ALA A C 1
ATOM 781 O O . ALA A 1 96 ? -53.076 6.265 20.062 1.00 81.50 96 ALA A O 1
ATOM 782 N N . GLU A 1 97 ? -52.776 4.970 21.872 1.00 82.00 97 GLU A N 1
ATOM 783 C CA . GLU A 1 97 ? -51.927 5.934 22.587 1.00 82.00 97 GLU A CA 1
ATOM 784 C C . GLU A 1 97 ? -50.588 6.163 21.866 1.00 82.00 97 GLU A C 1
ATOM 786 O O . GLU A 1 97 ? -50.102 7.292 21.774 1.00 82.00 97 GLU A O 1
ATOM 791 N N . ASN A 1 98 ? -49.999 5.101 21.310 1.00 83.50 98 ASN A N 1
ATOM 792 C CA . ASN A 1 98 ? -48.751 5.200 20.556 1.00 83.50 98 ASN A CA 1
ATOM 793 C C . ASN A 1 98 ? -48.950 5.991 19.255 1.00 83.50 98 ASN A C 1
ATOM 795 O O . ASN A 1 98 ? -48.168 6.892 18.954 1.00 83.50 98 ASN A O 1
ATOM 799 N N . ASP A 1 99 ? -50.033 5.711 18.527 1.00 84.19 99 ASP A N 1
ATOM 800 C CA . ASP A 1 99 ? -50.374 6.414 17.290 1.00 84.19 99 ASP A CA 1
ATOM 801 C C . ASP A 1 99 ? -50.671 7.903 17.553 1.00 84.19 99 ASP A C 1
ATOM 803 O O . ASP A 1 99 ? -50.224 8.764 16.791 1.00 84.19 99 ASP A O 1
ATOM 807 N N . GLU A 1 100 ? -51.360 8.233 18.653 1.00 86.62 100 GLU A N 1
ATOM 808 C CA . GLU A 1 100 ? -51.603 9.621 19.071 1.00 86.62 100 GLU A CA 1
ATOM 809 C C . GLU A 1 100 ? -50.294 10.352 19.402 1.00 86.62 100 GLU A C 1
ATOM 811 O O . GLU A 1 100 ? -50.080 11.482 18.951 1.00 86.62 100 GLU A O 1
ATOM 816 N N . ASN A 1 101 ? -49.385 9.698 20.127 1.00 83.31 101 ASN A N 1
ATOM 817 C CA . ASN A 1 101 ? -48.099 10.282 20.496 1.00 83.31 101 ASN A CA 1
ATOM 818 C C . ASN A 1 101 ? -47.208 10.527 19.262 1.00 83.31 101 ASN A C 1
ATOM 820 O O . ASN A 1 101 ? -46.647 11.611 19.093 1.00 83.31 101 ASN A O 1
ATOM 824 N N . VAL A 1 102 ? -47.155 9.563 18.336 1.00 84.69 102 VAL A N 1
ATOM 825 C CA . VAL A 1 102 ? -46.409 9.692 17.073 1.00 84.69 102 VAL A CA 1
ATOM 826 C C . VAL A 1 102 ? -46.97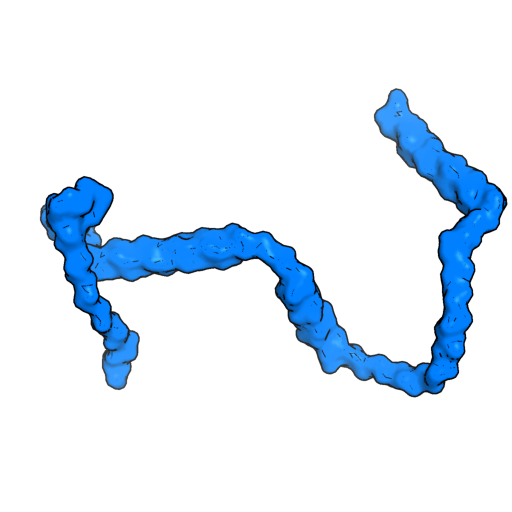9 10.815 16.200 1.00 84.69 102 VAL A C 1
ATOM 828 O O . VAL A 1 102 ? -46.219 11.595 15.619 1.00 84.69 102 VAL A O 1
ATOM 831 N N . LEU A 1 103 ? -48.307 10.932 16.106 1.00 84.69 103 LEU A N 1
ATOM 832 C CA . LEU A 1 103 ? -48.955 12.010 15.353 1.00 84.69 103 LEU A CA 1
ATOM 833 C C . LEU A 1 103 ? -48.706 13.385 15.982 1.00 84.69 103 LEU A C 1
ATOM 835 O O . LEU A 1 103 ? -48.469 14.349 15.250 1.00 84.69 103 LEU A O 1
ATOM 839 N N . SER A 1 104 ? -48.722 13.474 17.314 1.00 85.69 104 SER A N 1
ATOM 840 C CA . SER A 1 104 ? -48.379 14.694 18.048 1.00 85.69 104 SER A CA 1
ATOM 841 C C . SER A 1 104 ? -46.950 15.143 17.733 1.00 85.69 104 SER A C 1
ATOM 843 O O . SER A 1 104 ? -46.747 16.291 17.329 1.00 85.69 104 SER A O 1
ATOM 845 N N . ASP A 1 105 ? -45.975 14.236 17.818 1.00 83.94 105 ASP A N 1
ATOM 846 C CA . ASP A 1 105 ? -44.572 14.540 17.519 1.00 83.94 105 ASP A CA 1
ATOM 847 C C . ASP A 1 105 ? -44.372 14.984 16.065 1.00 83.94 105 ASP A C 1
ATOM 849 O O . ASP A 1 105 ? -43.684 15.972 15.810 1.00 83.94 105 ASP A O 1
ATOM 853 N N . LEU A 1 106 ? -45.016 14.320 15.100 1.00 83.81 106 LEU A N 1
ATOM 854 C CA . LEU A 1 106 ? -44.938 14.708 13.687 1.00 83.81 106 LEU A CA 1
ATOM 855 C C . LEU A 1 106 ? -45.594 16.065 13.407 1.00 83.81 106 LEU A C 1
ATOM 857 O O . LEU A 1 106 ? -45.119 16.803 12.544 1.00 83.81 106 LEU A O 1
ATOM 861 N N . SER A 1 107 ? -46.658 16.418 14.130 1.00 76.38 107 SER A N 1
ATOM 862 C CA . SER A 1 107 ? -47.335 17.710 13.968 1.00 76.38 107 SER A CA 1
ATOM 863 C C . SER A 1 107 ? -46.475 18.896 14.406 1.00 76.38 107 SER A C 1
ATOM 865 O O . SER A 1 107 ? -46.614 19.983 13.860 1.00 76.38 107 SER A O 1
ATOM 867 N N . ALA A 1 108 ? -45.534 18.686 15.330 1.00 77.94 108 ALA A N 1
ATOM 868 C CA . ALA A 1 108 ? -44.599 19.721 15.760 1.00 77.94 108 ALA A CA 1
ATOM 869 C C . ALA A 1 108 ? -43.541 20.073 14.691 1.00 77.94 108 ALA A C 1
ATOM 871 O O . ALA A 1 108 ? -42.826 21.065 14.843 1.00 77.94 108 ALA A O 1
ATOM 872 N N . PHE A 1 109 ? -43.426 19.270 13.625 1.00 71.69 109 PHE A N 1
ATOM 873 C CA . PHE A 1 109 ? -42.468 19.473 12.533 1.00 71.69 109 PHE A CA 1
ATOM 874 C C . PHE A 1 109 ? -43.032 20.218 11.310 1.00 71.69 109 PHE A C 1
ATOM 876 O O . PHE A 1 109 ? -42.231 20.642 10.471 1.00 71.69 109 PHE A O 1
ATOM 883 N N . PHE A 1 110 ? -44.353 20.388 11.189 1.00 61.19 110 PHE A N 1
ATOM 884 C CA . PHE A 1 110 ? -45.021 21.047 10.052 1.00 61.19 110 PHE A CA 1
ATOM 885 C C . PHE A 1 110 ? -45.711 22.351 10.463 1.00 61.19 110 PHE A C 1
ATOM 887 O O . PHE A 1 110 ? -45.780 23.257 9.599 1.00 61.19 110 PHE A O 1
#

Sequence (110 aa):
MSNHYRLNVRFDLNDEAERRAAEYLAELNNKKGKSRNRFIVEAVISFIERQNSDRDFTLDDVRQVFREELSGVSFVATATADYGTADTELTEEQQAENDENVLSDLSAFF

pLDDT: mean 73.94, std 15.93, range [41.97, 97.12]

Solvent-accessible surface area (backbone atoms only — not comparable to full-atom values): 7020 Å² total; per-residue (Å²): 130,86,93,72,90,87,85,89,85,84,69,53,72,88,41,69,68,40,32,52,52,51,51,51,47,56,48,41,56,75,74,64,88,49,51,52,66,57,53,53,53,52,52,52,51,54,50,51,50,50,57,58,70,66,48,68,85,41,72,64,57,52,54,48,52,55,50,64,68,47,72,78,58,83,74,75,80,70,72,88,72,82,79,66,82,73,78,84,69,72,51,73,68,59,46,52,54,50,53,50,50,53,51,53,60,55,57,76,76,114

Secondary structure (DSSP, 8-state):
------------SSSHHHHHHHHHHHHHHHHSS--HHHHHHHHHHHHHHHHHHSS---HHHHHHHHHHHHTT-------------------HHHHHHHHHHHHHHHHTT-

Foldseek 3Di:
DPPDDDDDDDFDCVDPVSVVVVVVLVVCCVPPPQHSVNVVVVVVVVVVVVVVVPPPCDVVVVVVVVCVVCVPDPPPPPDDDPPDPDPPDDDPVRVVVVVVVVVVVVVVVD